Protein AF-K1S7Y1-F1 (afdb_monomer_lite)

Sequence (106 aa):
MCKTHKQNEIEFLIFGDGSDKKRLEEYCFKNDISNVKFKGKVDKKFVPYILSKGDLSLLNYKQCKIDRFGTSQNKLFEYLASGRPVIANVHMGYDIIEKYQCGIAQ

Organism: NCBI:txid408170

Structure (mmCIF, N/CA/C/O backbone):
data_AF-K1S7Y1-F1
#
_entry.id   AF-K1S7Y1-F1
#
loop_
_atom_site.group_PDB
_atom_site.id
_atom_site.type_symbol
_atom_site.label_atom_id
_atom_site.label_alt_id
_atom_site.label_comp_id
_atom_site.label_asym_id
_atom_site.label_entity_id
_atom_site.label_seq_id
_atom_site.pdbx_PDB_ins_code
_atom_site.Cartn_x
_atom_site.Cartn_y
_atom_site.Cartn_z
_atom_site.occupancy
_atom_site.B_iso_or_equiv
_atom_site.auth_seq_id
_atom_site.auth_comp_id
_atom_site.auth_asym_id
_atom_site.auth_atom_id
_atom_site.pdbx_PDB_model_num
ATOM 1 N N . MET A 1 1 ? -19.868 -0.497 -17.846 1.00 34.06 1 MET A N 1
ATOM 2 C CA . MET A 1 1 ? -20.670 0.280 -16.873 1.00 34.06 1 MET A CA 1
ATOM 3 C C . MET A 1 1 ? -20.101 0.029 -15.484 1.00 34.06 1 MET A C 1
ATOM 5 O O . MET A 1 1 ? -20.312 -1.057 -14.958 1.00 34.06 1 MET A O 1
ATOM 9 N N . CYS A 1 2 ? -19.339 0.970 -14.917 1.00 38.28 2 CYS A N 1
ATOM 10 C CA . CYS A 1 2 ? -18.914 0.874 -13.517 1.00 38.28 2 CYS A CA 1
ATOM 11 C C . CYS A 1 2 ? -20.132 1.117 -12.628 1.00 38.28 2 CYS A C 1
ATOM 13 O O . CYS A 1 2 ? -20.711 2.200 -12.653 1.00 38.28 2 CYS A O 1
ATOM 15 N N . LYS A 1 3 ? -20.547 0.088 -11.890 1.00 44.19 3 LYS A N 1
ATOM 16 C CA . LYS A 1 3 ? -21.557 0.229 -10.844 1.00 44.19 3 LYS A CA 1
ATOM 17 C C . LYS A 1 3 ? -20.926 1.024 -9.702 1.00 44.19 3 LYS A C 1
ATOM 19 O O . LYS A 1 3 ? -19.812 0.724 -9.283 1.00 44.19 3 LYS A O 1
ATOM 24 N N . THR A 1 4 ? -21.617 2.048 -9.221 1.00 47.28 4 THR A N 1
ATOM 25 C CA . THR A 1 4 ? -21.198 2.814 -8.047 1.00 47.28 4 THR A CA 1
ATOM 26 C C . THR A 1 4 ? -21.378 1.918 -6.822 1.00 47.28 4 THR A C 1
ATOM 28 O O . THR A 1 4 ? -22.493 1.738 -6.336 1.00 47.28 4 THR A O 1
ATOM 31 N N . HIS A 1 5 ? -20.294 1.277 -6.389 1.00 55.62 5 HIS A N 1
ATOM 32 C CA . HIS A 1 5 ? -20.270 0.450 -5.186 1.00 55.62 5 HIS A CA 1
ATOM 33 C C . HIS A 1 5 ? -20.564 1.313 -3.950 1.00 55.62 5 HIS A C 1
ATOM 35 O O . HIS A 1 5 ? -20.145 2.473 -3.879 1.00 55.62 5 HIS A O 1
ATOM 41 N N . LYS A 1 6 ? -21.322 0.776 -2.985 1.00 57.00 6 LYS A N 1
ATOM 42 C CA . LYS A 1 6 ? -21.584 1.490 -1.723 1.00 57.00 6 LYS A CA 1
ATOM 43 C C . LYS A 1 6 ? -20.252 1.672 -0.984 1.00 57.00 6 LYS A C 1
ATOM 45 O O . LYS A 1 6 ? -19.416 0.775 -1.006 1.00 57.00 6 LYS A O 1
ATOM 50 N N . GLN A 1 7 ? -20.082 2.785 -0.261 1.00 56.00 7 GLN A N 1
ATOM 51 C CA . GLN A 1 7 ? -18.879 3.087 0.546 1.00 56.00 7 GLN A CA 1
ATOM 52 C C . GLN A 1 7 ? -18.463 1.963 1.522 1.00 56.00 7 GLN A C 1
ATOM 54 O O . GLN A 1 7 ? -17.319 1.934 1.960 1.00 56.00 7 GLN A O 1
ATOM 59 N N . ASN A 1 8 ? -19.361 1.018 1.820 1.00 59.88 8 ASN A N 1
ATOM 60 C CA . ASN A 1 8 ? -19.127 -0.105 2.728 1.00 59.88 8 ASN A CA 1
ATOM 61 C C . ASN A 1 8 ? -18.531 -1.362 2.062 1.00 59.88 8 ASN A C 1
ATOM 63 O O . ASN A 1 8 ? -18.341 -2.355 2.755 1.00 59.88 8 ASN A O 1
ATOM 67 N N . GLU A 1 9 ? -18.267 -1.3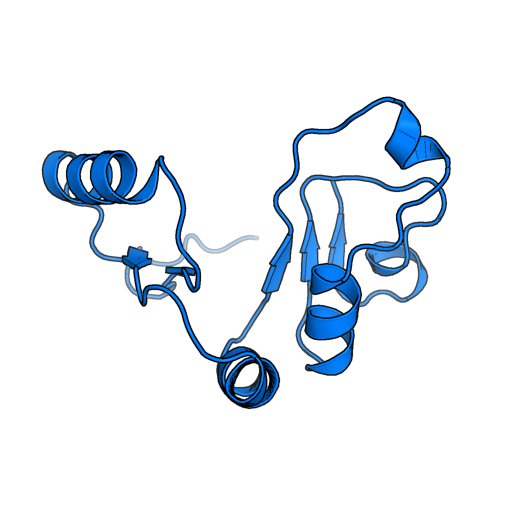65 0.752 1.00 83.81 9 GLU A N 1
ATOM 68 C CA . GLU A 1 9 ? -17.701 -2.539 0.057 1.00 83.81 9 GLU A CA 1
ATOM 69 C C . GLU A 1 9 ? -16.172 -2.487 -0.086 1.00 83.81 9 GLU A C 1
ATOM 71 O O . GLU A 1 9 ? -15.564 -3.476 -0.485 1.00 83.81 9 GLU A O 1
ATOM 76 N N . ILE A 1 10 ? -15.539 -1.350 0.232 1.00 90.25 10 ILE A N 1
ATOM 77 C CA . ILE A 1 10 ? -14.094 -1.147 0.063 1.00 90.25 10 ILE A CA 1
ATOM 78 C C . ILE A 1 10 ? -13.493 -0.628 1.365 1.00 90.25 10 ILE A C 1
ATOM 80 O O . ILE A 1 10 ? -13.818 0.479 1.799 1.00 90.25 10 ILE A O 1
ATOM 84 N N . GLU A 1 11 ? -12.561 -1.391 1.934 1.00 93.69 11 GLU A N 1
ATOM 85 C CA . GLU A 1 11 ? -11.742 -0.978 3.073 1.00 93.69 11 GLU A CA 1
ATOM 86 C C . GLU A 1 11 ? -10.279 -0.773 2.663 1.00 93.69 11 GLU A C 1
ATOM 88 O O . GLU A 1 11 ? -9.670 -1.609 1.997 1.00 93.69 11 GLU A O 1
ATOM 93 N N . PHE A 1 12 ? -9.679 0.326 3.119 1.00 95.25 12 PHE A N 1
ATOM 94 C CA . PHE A 1 12 ? -8.260 0.615 2.942 1.00 95.25 12 PHE A CA 1
ATOM 95 C C . PHE A 1 12 ? -7.496 0.268 4.214 1.00 95.25 12 PHE A C 1
ATOM 97 O O . PHE A 1 12 ? -7.699 0.880 5.264 1.00 95.25 12 PHE A O 1
ATOM 104 N N . LEU A 1 13 ? -6.570 -0.683 4.119 1.00 96.06 13 LEU A N 1
ATOM 105 C CA . LEU A 1 13 ? -5.690 -1.058 5.223 1.00 96.06 13 LEU A CA 1
ATOM 106 C C . LEU A 1 13 ? -4.297 -0.469 4.998 1.00 96.06 13 LEU A C 1
ATOM 108 O O . LEU A 1 13 ? -3.573 -0.880 4.094 1.00 96.06 13 LEU A O 1
ATOM 112 N N . ILE A 1 14 ? -3.908 0.488 5.839 1.00 95.88 14 ILE A N 1
ATOM 113 C CA . ILE A 1 14 ? -2.617 1.173 5.736 1.00 95.88 14 ILE A CA 1
ATOM 114 C C . ILE A 1 14 ? -1.669 0.607 6.789 1.00 95.88 14 ILE A C 1
ATOM 116 O O . ILE A 1 14 ? -1.829 0.839 7.989 1.00 95.88 14 ILE A O 1
ATOM 120 N N . PHE A 1 15 ? -0.660 -0.125 6.322 1.00 95.31 15 PHE A N 1
ATOM 121 C CA . PHE A 1 15 ? 0.432 -0.644 7.140 1.00 95.31 15 PHE A CA 1
ATOM 122 C C . PHE A 1 15 ? 1.683 0.205 6.942 1.00 95.31 15 PHE A C 1
ATOM 124 O O . PHE A 1 15 ? 2.067 0.531 5.819 1.00 95.31 15 PHE A O 1
ATOM 131 N N . GLY A 1 16 ? 2.337 0.536 8.046 1.00 92.50 16 GLY A N 1
ATOM 132 C CA . GLY A 1 16 ? 3.483 1.427 8.073 1.00 92.50 16 GLY A CA 1
ATOM 133 C C . GLY A 1 16 ? 3.314 2.554 9.078 1.00 92.50 16 GLY A C 1
ATOM 134 O O . GLY A 1 16 ? 2.339 2.633 9.827 1.00 92.50 16 GLY A O 1
ATOM 135 N N . ASP A 1 17 ? 4.320 3.410 9.096 1.00 91.12 17 ASP A N 1
ATOM 136 C CA . ASP A 1 17 ? 4.385 4.580 9.953 1.00 91.12 17 ASP A CA 1
ATOM 137 C C . ASP A 1 17 ? 4.931 5.759 9.146 1.00 91.12 17 ASP A C 1
ATOM 139 O O . ASP A 1 17 ? 5.431 5.581 8.031 1.00 91.12 17 ASP A O 1
ATOM 143 N N . GLY A 1 18 ? 4.831 6.958 9.697 1.00 91.88 18 GLY A N 1
ATOM 144 C CA . GLY A 1 18 ? 5.328 8.164 9.059 1.00 91.88 18 GLY A CA 1
ATOM 145 C C . GLY A 1 18 ? 4.906 9.414 9.810 1.00 91.88 18 GLY A C 1
ATOM 146 O O . GLY A 1 18 ? 3.931 9.409 10.561 1.00 91.88 18 GLY A O 1
ATOM 147 N N . SER A 1 19 ? 5.619 10.509 9.560 1.00 95.75 19 SER A N 1
ATOM 148 C CA . SER A 1 19 ? 5.349 11.814 10.174 1.00 95.75 19 SER A CA 1
ATOM 149 C C . SER A 1 19 ? 3.911 12.296 9.958 1.00 95.75 19 SER A C 1
ATOM 151 O O . SER A 1 19 ? 3.360 12.993 10.804 1.00 95.75 19 SER A O 1
ATOM 153 N N . ASP A 1 20 ? 3.284 11.891 8.852 1.00 95.38 20 ASP A N 1
ATOM 154 C CA . ASP A 1 20 ? 1.919 12.279 8.497 1.00 95.38 20 ASP A CA 1
ATOM 155 C C . ASP A 1 20 ? 0.817 11.432 9.143 1.00 95.38 20 ASP A C 1
ATOM 157 O O . ASP A 1 20 ? -0.351 11.809 9.054 1.00 95.38 20 ASP A O 1
ATOM 161 N N . LYS A 1 21 ? 1.142 10.310 9.801 1.00 95.75 21 LYS A N 1
ATOM 162 C CA . LYS A 1 21 ? 0.137 9.354 10.292 1.00 95.75 21 LYS A CA 1
ATOM 163 C C . LYS A 1 21 ? -0.927 10.030 11.160 1.00 95.75 21 LYS A C 1
ATOM 165 O O . LYS A 1 21 ? -2.110 9.941 10.848 1.00 95.75 21 LYS A O 1
ATOM 170 N N . LYS A 1 22 ? -0.502 10.765 12.193 1.00 96.81 22 LYS A N 1
ATOM 171 C CA . LYS A 1 22 ? -1.414 11.441 13.128 1.00 96.81 22 LYS A CA 1
ATOM 172 C C . LYS A 1 22 ? -2.323 12.449 12.415 1.00 96.81 22 LYS A C 1
ATOM 174 O O . LYS A 1 22 ? -3.526 12.473 12.643 1.00 96.81 22 LYS A O 1
ATOM 179 N N . ARG A 1 23 ? -1.755 13.241 11.499 1.00 97.94 23 ARG A N 1
ATOM 180 C CA . ARG A 1 23 ? -2.502 14.217 10.690 1.00 97.94 23 ARG A CA 1
ATOM 181 C C . ARG A 1 23 ? -3.569 13.537 9.826 1.00 97.94 23 ARG A C 1
ATOM 183 O O . ARG A 1 23 ? -4.666 14.069 9.689 1.00 97.94 23 ARG A O 1
ATOM 190 N N . LEU A 1 24 ? -3.252 12.386 9.235 1.00 97.44 24 LEU A N 1
ATOM 191 C CA . LEU A 1 24 ? -4.177 11.630 8.387 1.00 97.44 24 LEU A CA 1
ATOM 192 C C . LEU A 1 24 ? -5.270 10.923 9.199 1.00 97.44 24 LEU A C 1
ATOM 194 O O . LEU A 1 24 ? -6.422 10.913 8.772 1.00 97.44 24 LEU A O 1
ATOM 198 N N . GLU A 1 25 ? -4.939 10.386 10.375 1.00 97.06 25 GLU A N 1
ATOM 199 C CA . GLU A 1 25 ? -5.919 9.828 11.317 1.00 97.06 25 GLU A CA 1
ATOM 200 C C . GLU A 1 25 ? -6.919 10.904 11.769 1.00 97.06 25 GLU A C 1
ATOM 202 O O . GLU A 1 25 ? -8.130 10.698 11.690 1.00 97.06 25 GLU A O 1
ATOM 207 N N . GLU A 1 26 ? -6.429 12.090 12.148 1.00 98.19 26 GLU A N 1
ATOM 208 C CA . GLU A 1 26 ? -7.274 13.239 12.497 1.00 98.19 26 GLU A CA 1
ATOM 209 C C . GLU A 1 26 ? -8.132 13.716 11.319 1.00 98.19 26 GLU A C 1
ATOM 211 O O . GLU A 1 26 ? -9.289 14.089 11.510 1.00 98.19 26 GLU A O 1
ATOM 216 N N . TYR A 1 27 ? -7.586 13.708 10.100 1.00 98.12 27 TYR A N 1
ATOM 217 C CA . TYR A 1 27 ? -8.340 14.042 8.893 1.00 98.12 27 TYR A CA 1
ATOM 218 C C . TYR A 1 27 ? -9.485 13.051 8.660 1.00 98.12 27 TYR A C 1
ATOM 220 O O . TYR A 1 27 ? -10.607 13.484 8.404 1.00 98.12 27 TYR A O 1
ATOM 228 N N . CYS A 1 28 ? -9.235 11.745 8.793 1.00 97.56 28 CYS A N 1
ATOM 229 C CA . CYS A 1 28 ? -10.281 10.733 8.641 1.00 97.56 28 CYS A CA 1
ATOM 230 C C . CYS A 1 28 ? -11.381 10.905 9.694 1.00 97.56 28 CYS A C 1
ATOM 232 O O . CYS A 1 28 ? -12.556 10.863 9.348 1.00 97.56 28 CYS A O 1
ATOM 234 N N . PHE A 1 29 ? -11.005 11.178 10.949 1.00 96.94 29 PHE A N 1
ATOM 235 C CA . PHE A 1 29 ? -11.955 11.443 12.031 1.00 96.94 29 PHE A CA 1
ATOM 236 C C . PHE A 1 29 ? -12.817 12.685 11.765 1.00 96.94 29 PHE A C 1
ATOM 238 O O . PHE A 1 29 ? -14.032 12.625 11.887 1.00 96.94 29 PHE A O 1
ATOM 245 N N . LYS A 1 30 ? -12.206 13.807 11.361 1.00 98.38 30 LYS A N 1
ATOM 246 C CA . LYS A 1 30 ? -12.920 15.075 11.116 1.00 98.38 30 LYS A CA 1
ATOM 247 C C . LYS A 1 30 ? -13.855 15.045 9.903 1.00 98.38 30 LYS A C 1
ATOM 249 O O . LYS A 1 30 ? -14.718 15.907 9.809 1.00 98.38 30 LYS 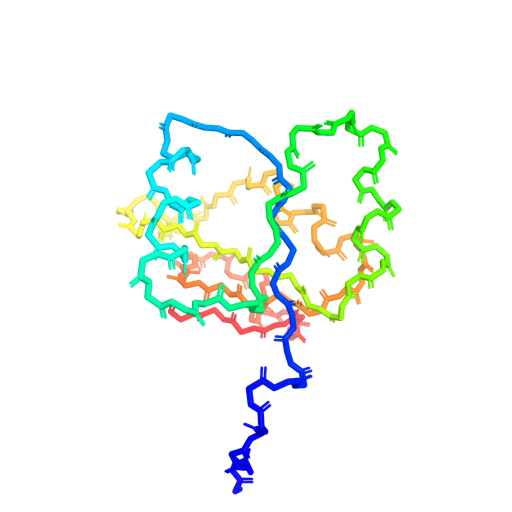A O 1
ATOM 254 N N . ASN A 1 31 ? -13.642 14.120 8.968 1.00 97.50 31 ASN A N 1
ATOM 255 C CA . ASN A 1 31 ? -14.410 14.012 7.723 1.00 97.50 31 ASN A CA 1
ATOM 256 C C . ASN A 1 31 ? -15.275 12.738 7.672 1.00 97.50 31 ASN A C 1
ATOM 258 O O . ASN A 1 31 ? -15.696 12.346 6.587 1.00 97.50 31 ASN A O 1
ATOM 262 N N . ASP A 1 32 ? -15.486 12.064 8.809 1.00 95.44 32 ASP A N 1
ATOM 263 C CA . ASP A 1 32 ? -16.287 10.834 8.911 1.00 95.44 32 ASP A CA 1
ATOM 264 C C . ASP A 1 32 ? -15.865 9.716 7.928 1.00 95.44 32 ASP A C 1
ATOM 266 O O . ASP A 1 32 ? -16.673 8.912 7.455 1.00 95.44 32 ASP A O 1
ATOM 270 N N . ILE A 1 33 ? -14.563 9.624 7.628 1.00 95.19 33 ILE A N 1
ATOM 271 C CA . ILE A 1 33 ? -13.999 8.600 6.738 1.00 95.19 33 ILE A CA 1
ATOM 272 C C . ILE A 1 33 ? -13.759 7.325 7.548 1.00 95.19 33 ILE A C 1
ATOM 274 O O . ILE A 1 33 ? -12.731 7.152 8.204 1.00 95.19 33 ILE A O 1
ATOM 278 N N . SER A 1 34 ? -14.726 6.411 7.505 1.00 93.44 34 SER A N 1
ATOM 279 C CA . SER A 1 34 ? -14.739 5.204 8.341 1.00 93.44 34 SER A CA 1
ATOM 280 C C . SER A 1 34 ? -14.071 3.977 7.706 1.00 93.44 34 SER A C 1
ATOM 282 O O . SER A 1 34 ? -13.695 3.045 8.428 1.00 93.44 34 SER A O 1
ATOM 284 N N . ASN A 1 35 ? -13.872 3.977 6.386 1.00 94.75 35 ASN A N 1
ATOM 285 C CA . ASN A 1 35 ? -13.364 2.841 5.615 1.00 94.75 35 ASN A CA 1
ATOM 286 C C . ASN A 1 35 ? -11.832 2.823 5.437 1.00 94.75 35 ASN A C 1
ATOM 288 O O . ASN A 1 35 ? -11.309 2.025 4.663 1.00 94.75 35 ASN A O 1
ATOM 292 N N . VAL A 1 36 ? -11.094 3.673 6.158 1.00 95.56 36 VAL A N 1
ATOM 293 C CA . VAL A 1 36 ? -9.622 3.681 6.185 1.00 95.56 36 VAL A CA 1
ATOM 294 C C . VAL A 1 36 ? -9.142 3.255 7.571 1.00 95.56 36 VAL A C 1
ATOM 296 O O . VAL A 1 36 ? -9.504 3.862 8.577 1.00 95.56 36 VAL A O 1
ATOM 299 N N . LYS A 1 37 ? -8.316 2.206 7.647 1.00 95.38 37 LYS A N 1
ATOM 300 C CA . LYS A 1 37 ? -7.753 1.681 8.899 1.00 95.38 37 LYS A CA 1
ATOM 301 C C . LYS A 1 37 ? -6.230 1.777 8.889 1.00 95.38 37 LYS A C 1
ATOM 303 O O . LYS A 1 37 ? -5.555 1.085 8.126 1.00 95.38 37 LYS A O 1
ATOM 308 N N . PHE A 1 38 ? -5.681 2.566 9.806 1.00 96.94 38 PHE A N 1
ATOM 309 C CA . PHE A 1 38 ? -4.243 2.636 10.057 1.00 96.94 38 PHE A CA 1
ATOM 310 C C . PHE A 1 38 ? -3.833 1.501 11.003 1.00 96.94 38 PHE A C 1
ATOM 312 O O . PHE A 1 38 ? -4.209 1.477 12.172 1.00 96.94 38 PHE A O 1
ATOM 319 N N . LYS A 1 39 ? -3.075 0.527 10.495 1.00 96.00 39 LYS A N 1
ATOM 320 C CA . LYS A 1 39 ? -2.628 -0.664 11.242 1.00 96.00 39 LYS A CA 1
ATOM 321 C C . LYS A 1 39 ? -1.250 -0.494 11.885 1.00 96.00 39 LYS A C 1
ATOM 323 O O . LYS A 1 39 ? -0.839 -1.330 12.682 1.00 96.00 39 LYS A O 1
ATOM 328 N N . GLY A 1 40 ? -0.562 0.607 11.577 1.00 94.94 40 GLY A N 1
ATOM 329 C CA . GLY A 1 40 ? 0.748 0.933 12.131 1.00 94.94 40 GLY A CA 1
ATOM 330 C C . GLY A 1 40 ? 1.888 0.103 11.541 1.00 94.94 40 GLY A C 1
ATOM 331 O O . GLY A 1 40 ? 1.720 -0.633 10.564 1.00 94.94 40 GLY A O 1
ATOM 332 N N . LYS A 1 41 ? 3.079 0.263 12.126 1.00 95.06 41 LYS A N 1
ATOM 333 C CA . LYS A 1 41 ? 4.289 -0.451 11.712 1.00 95.06 41 LYS A CA 1
ATOM 334 C C . LYS A 1 41 ? 4.168 -1.941 12.028 1.00 95.06 41 LYS A C 1
ATOM 336 O O . LYS A 1 41 ? 3.754 -2.319 13.118 1.00 95.06 41 LYS A O 1
ATOM 341 N N . VAL A 1 42 ? 4.609 -2.771 11.090 1.00 94.88 42 VAL A N 1
ATOM 342 C CA . VAL A 1 42 ? 4.669 -4.229 11.228 1.00 94.88 42 VAL A CA 1
ATOM 343 C C . VAL A 1 42 ? 6.082 -4.726 10.952 1.00 94.88 42 VAL A C 1
ATOM 345 O O . VAL A 1 42 ? 6.844 -4.091 10.221 1.00 94.88 42 VAL A O 1
ATOM 348 N N . ASP A 1 43 ? 6.438 -5.861 11.547 1.00 96.38 43 ASP A N 1
ATOM 349 C CA . ASP A 1 43 ? 7.671 -6.575 11.212 1.00 96.38 43 ASP A CA 1
ATOM 350 C C . ASP A 1 43 ? 7.579 -7.107 9.769 1.00 96.38 43 ASP A C 1
ATOM 352 O O . ASP A 1 43 ? 6.533 -7.609 9.342 1.00 96.38 43 ASP A O 1
ATOM 356 N N . LYS A 1 44 ? 8.682 -7.004 9.018 1.00 93.38 44 LYS A N 1
ATOM 357 C CA . LYS A 1 44 ? 8.766 -7.387 7.605 1.00 93.38 44 LYS A CA 1
ATOM 358 C C . LYS A 1 44 ? 8.357 -8.843 7.372 1.00 93.38 44 LYS A C 1
ATOM 360 O O . LYS A 1 44 ? 7.758 -9.140 6.342 1.00 93.38 44 LYS A O 1
ATOM 365 N N . LYS A 1 45 ? 8.591 -9.738 8.340 1.00 96.56 45 LYS A N 1
ATOM 366 C CA . LYS A 1 45 ? 8.175 -11.150 8.240 1.00 96.56 45 LYS A CA 1
ATOM 367 C C . LYS A 1 45 ? 6.662 -11.342 8.070 1.00 96.56 45 LYS A C 1
ATOM 369 O O . LYS A 1 45 ? 6.238 -12.371 7.559 1.00 96.56 45 LYS A O 1
ATOM 374 N N . PHE A 1 46 ? 5.847 -10.364 8.476 1.00 96.81 46 PHE A N 1
ATOM 375 C CA . PHE A 1 46 ? 4.389 -10.422 8.341 1.00 96.81 46 PHE A CA 1
ATOM 376 C C . PHE A 1 46 ? 3.868 -9.840 7.024 1.00 96.81 46 PHE A C 1
ATOM 378 O O . PHE A 1 46 ? 2.697 -10.042 6.710 1.00 96.81 46 PHE A O 1
ATOM 385 N N . VAL A 1 47 ? 4.700 -9.152 6.236 1.00 95.94 47 VAL A N 1
ATOM 386 C CA . VAL A 1 47 ? 4.278 -8.523 4.971 1.00 95.94 47 VAL A CA 1
ATOM 387 C C . VAL A 1 47 ? 3.656 -9.535 3.997 1.00 95.94 47 VAL A C 1
ATOM 389 O O . VAL A 1 47 ? 2.557 -9.254 3.520 1.00 95.94 47 VAL A O 1
ATOM 392 N N . PRO A 1 48 ? 4.237 -10.732 3.756 1.00 95.75 48 PRO A N 1
ATOM 393 C CA . PRO A 1 48 ? 3.612 -11.721 2.874 1.00 95.75 48 PRO A CA 1
ATOM 394 C C . PRO A 1 48 ? 2.222 -12.152 3.356 1.00 95.75 48 PRO A C 1
ATOM 396 O O . PRO A 1 48 ? 1.285 -12.225 2.564 1.00 95.75 48 PRO A O 1
ATOM 399 N N . TYR A 1 49 ? 2.063 -12.378 4.666 1.00 96.19 49 TYR A N 1
ATOM 400 C CA . TYR A 1 49 ? 0.767 -12.719 5.252 1.00 96.19 49 TYR A CA 1
ATOM 401 C C . TYR A 1 49 ? -0.248 -11.589 5.054 1.00 96.19 49 TYR A C 1
ATOM 403 O O . TYR A 1 49 ? -1.358 -11.844 4.597 1.00 96.19 49 TYR A O 1
ATOM 411 N N . ILE A 1 50 ? 0.136 -10.345 5.340 1.00 96.19 50 ILE A N 1
ATOM 412 C CA . ILE A 1 50 ? -0.729 -9.170 5.191 1.00 96.19 50 ILE A CA 1
ATOM 413 C C . ILE A 1 50 ? -1.203 -9.020 3.744 1.00 96.19 50 ILE A C 1
ATOM 415 O O . ILE A 1 50 ? -2.405 -8.916 3.504 1.00 96.19 50 ILE A O 1
ATOM 419 N N . LEU A 1 51 ? -0.280 -9.071 2.781 1.00 96.19 51 LEU A N 1
ATOM 420 C CA . LEU A 1 51 ? -0.612 -8.940 1.362 1.00 96.19 51 LEU A CA 1
ATOM 421 C C . LEU A 1 51 ? -1.475 -10.107 0.866 1.00 96.19 51 LEU A C 1
ATOM 423 O O . LEU A 1 51 ? -2.391 -9.894 0.078 1.00 96.19 51 LEU A O 1
ATOM 427 N N . SER A 1 52 ? -1.270 -11.324 1.388 1.00 94.44 52 SER A N 1
ATOM 428 C CA . SER A 1 52 ? -2.114 -12.479 1.048 1.00 94.44 52 SER A CA 1
ATOM 429 C C . SER A 1 52 ? -3.588 -12.303 1.430 1.00 94.44 52 SER A C 1
ATOM 431 O O . SER A 1 52 ? -4.438 -13.009 0.887 1.00 94.44 52 SER A O 1
ATOM 433 N N . LYS A 1 53 ? -3.904 -11.390 2.360 1.00 94.25 53 LYS A N 1
ATOM 434 C CA . LYS A 1 53 ? -5.271 -11.116 2.829 1.00 94.25 53 LYS A CA 1
ATOM 435 C C . LYS A 1 53 ? -5.949 -9.948 2.114 1.00 94.25 53 LYS A C 1
ATOM 437 O O . LYS A 1 53 ? -7.150 -9.797 2.286 1.00 94.25 53 LYS A O 1
ATOM 442 N N . GLY A 1 54 ? -5.210 -9.140 1.355 1.00 93.50 54 GLY A N 1
ATOM 443 C CA . GLY A 1 54 ? -5.779 -8.047 0.567 1.00 93.50 54 GLY A CA 1
ATOM 444 C C . GLY A 1 54 ? -6.259 -8.513 -0.805 1.00 93.50 54 GLY A C 1
ATOM 445 O O . GLY A 1 54 ? -5.709 -9.455 -1.373 1.00 93.50 54 GLY A O 1
ATOM 446 N N . ASP A 1 55 ? -7.257 -7.828 -1.357 1.00 95.50 55 ASP A N 1
ATOM 447 C CA . ASP A 1 55 ? -7.749 -8.092 -2.714 1.00 95.50 55 ASP A CA 1
ATOM 448 C C . ASP A 1 55 ? -6.886 -7.418 -3.787 1.00 95.50 55 ASP A C 1
ATOM 450 O O . ASP A 1 55 ? -6.694 -7.969 -4.870 1.00 95.50 55 ASP A O 1
ATOM 454 N N . LEU A 1 56 ? -6.330 -6.246 -3.467 1.00 94.94 56 LEU A N 1
ATOM 455 C CA . LEU A 1 56 ? -5.505 -5.425 -4.351 1.00 94.94 56 LEU A CA 1
ATOM 456 C C . LEU A 1 56 ? -4.421 -4.679 -3.566 1.00 94.94 56 LEU A C 1
ATOM 458 O O . LEU A 1 56 ? -4.585 -4.390 -2.379 1.00 94.94 56 LEU A O 1
ATOM 462 N N . SER A 1 57 ? -3.326 -4.339 -4.244 1.00 95.88 57 SER A N 1
ATOM 463 C CA . SER A 1 57 ? -2.248 -3.513 -3.689 1.00 95.88 57 SER A CA 1
ATOM 464 C C . SER A 1 57 ? -2.210 -2.144 -4.361 1.00 95.88 57 SER A C 1
ATOM 466 O O . SER A 1 57 ? -2.326 -2.049 -5.580 1.00 95.88 57 SER A O 1
ATOM 468 N N . LEU A 1 58 ? -2.014 -1.083 -3.575 1.00 95.19 58 LEU A N 1
ATOM 469 C CA . LEU A 1 58 ? -1.927 0.290 -4.074 1.00 95.19 58 LEU A CA 1
ATOM 470 C C . LEU A 1 58 ? -0.486 0.806 -3.988 1.00 95.19 58 LEU A C 1
ATOM 472 O O . LEU A 1 58 ? 0.111 0.855 -2.912 1.00 95.19 58 LEU A O 1
ATOM 476 N N . LEU A 1 59 ? 0.050 1.236 -5.122 1.00 93.56 59 LEU A N 1
ATOM 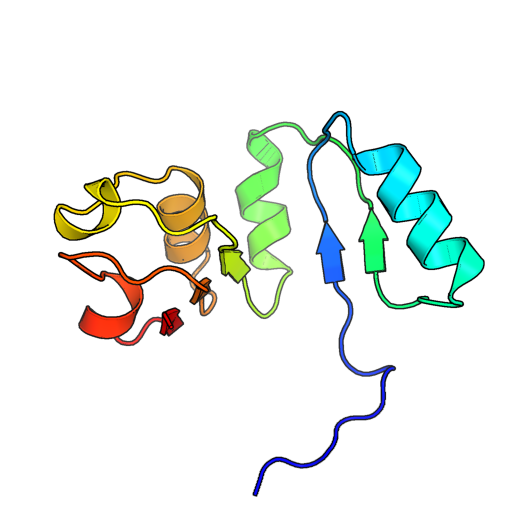477 C CA . LEU A 1 59 ? 1.380 1.804 -5.268 1.00 93.56 59 LEU A CA 1
ATOM 478 C C . LEU A 1 59 ? 1.254 3.302 -5.561 1.00 93.56 59 LEU A C 1
ATOM 480 O O . LEU A 1 59 ? 1.054 3.715 -6.700 1.00 93.56 59 LEU A O 1
ATOM 484 N N . ASN A 1 60 ? 1.341 4.121 -4.512 1.00 91.06 60 ASN A N 1
ATOM 485 C CA . ASN A 1 60 ? 1.209 5.569 -4.637 1.00 91.06 60 ASN A CA 1
ATOM 486 C C . ASN A 1 60 ? 2.561 6.281 -4.480 1.00 91.06 60 ASN A C 1
ATOM 488 O O . ASN A 1 60 ? 3.177 6.218 -3.415 1.00 91.06 60 ASN A O 1
ATOM 492 N N . TYR A 1 61 ? 3.007 6.965 -5.532 1.00 87.88 61 TYR A N 1
ATOM 493 C CA . TYR A 1 61 ? 4.227 7.764 -5.567 1.00 87.88 61 TYR A CA 1
ATOM 494 C C . TYR A 1 61 ? 3.986 9.126 -6.212 1.00 87.88 61 TYR A C 1
ATOM 496 O O . TYR A 1 61 ? 3.073 9.332 -7.008 1.00 87.88 61 TYR A O 1
ATOM 504 N N . LYS A 1 62 ? 4.855 10.080 -5.883 1.00 87.81 62 LYS A N 1
ATOM 505 C CA . LYS A 1 62 ? 4.952 11.328 -6.632 1.00 87.81 62 LYS A CA 1
ATOM 506 C C . LYS A 1 62 ? 5.785 11.071 -7.886 1.00 87.81 62 LYS A C 1
ATOM 508 O O . LYS A 1 62 ? 6.973 10.785 -7.754 1.00 87.81 62 LYS A O 1
ATOM 513 N N . GLN A 1 63 ? 5.182 11.216 -9.067 1.00 83.94 63 GLN A N 1
ATOM 514 C CA . GLN A 1 63 ? 5.887 11.058 -10.340 1.00 83.94 63 GLN A CA 1
ATOM 515 C C . GLN A 1 63 ? 7.105 11.988 -10.405 1.00 83.94 63 GLN A C 1
ATOM 517 O O . GLN A 1 63 ? 7.015 13.194 -10.153 1.00 83.94 63 GLN A O 1
ATOM 522 N N . CYS A 1 64 ? 8.248 11.422 -10.768 1.00 86.81 64 CYS A N 1
ATOM 523 C CA . CYS A 1 64 ? 9.516 12.114 -10.902 1.00 86.81 64 CYS A CA 1
ATOM 524 C C . CYS A 1 64 ? 10.151 11.819 -12.264 1.00 86.81 64 CYS A C 1
ATOM 526 O O . CYS A 1 64 ? 9.901 10.800 -12.903 1.00 86.81 64 CYS A O 1
ATOM 528 N N . LYS A 1 65 ? 11.054 12.703 -12.710 1.00 86.75 65 LYS A N 1
ATOM 529 C CA . LYS A 1 65 ? 11.735 12.550 -14.009 1.00 86.75 65 LYS A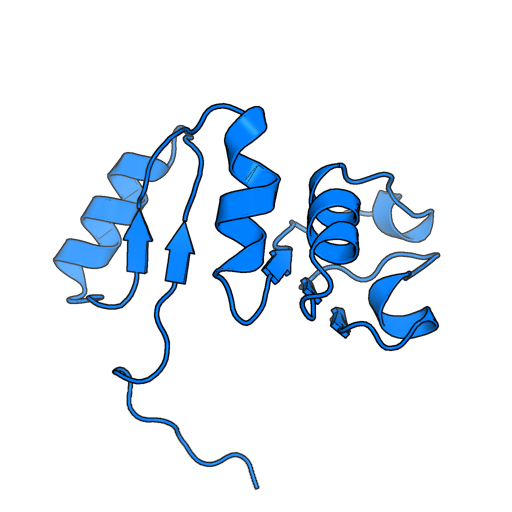 CA 1
ATOM 530 C C . LYS A 1 65 ? 12.507 11.234 -14.135 1.00 86.75 65 LYS A C 1
ATOM 532 O O . LYS A 1 65 ? 12.793 10.831 -15.258 1.00 86.75 65 LYS A O 1
ATOM 537 N N . ILE A 1 66 ? 12.900 10.613 -13.024 1.00 85.75 66 ILE A N 1
ATOM 538 C CA . ILE A 1 66 ? 13.704 9.388 -13.024 1.00 85.75 66 ILE A CA 1
ATOM 539 C C . ILE A 1 66 ? 12.880 8.134 -13.338 1.00 85.75 66 ILE A C 1
ATOM 541 O O . ILE A 1 66 ? 13.432 7.179 -13.873 1.00 85.75 66 ILE A O 1
ATOM 545 N N . ASP A 1 67 ? 11.562 8.169 -13.120 1.00 83.81 67 ASP A N 1
ATOM 546 C CA . ASP A 1 67 ? 10.677 7.013 -13.319 1.00 83.81 67 ASP A CA 1
ATOM 547 C C . ASP A 1 67 ? 10.656 6.542 -14.783 1.00 83.81 67 ASP A C 1
ATOM 549 O O . ASP A 1 67 ? 10.466 5.358 -15.062 1.00 83.81 67 ASP A O 1
ATOM 553 N N . ARG A 1 68 ? 10.990 7.435 -15.728 1.00 82.50 68 ARG A N 1
ATOM 554 C CA . ARG A 1 68 ? 11.165 7.127 -17.159 1.00 82.50 68 ARG A CA 1
ATOM 555 C C . ARG A 1 68 ? 12.254 6.091 -17.456 1.00 82.50 68 ARG A C 1
ATOM 557 O O . ARG A 1 68 ? 12.291 5.558 -18.555 1.00 82.50 68 ARG A O 1
ATOM 564 N N . PHE A 1 69 ? 13.160 5.842 -16.514 1.00 84.06 69 PHE A N 1
ATOM 565 C CA . PHE A 1 69 ? 14.204 4.823 -16.638 1.00 84.06 69 PHE A CA 1
ATOM 566 C C 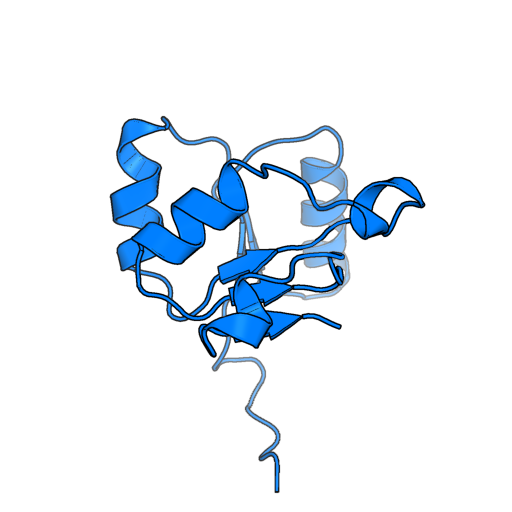. PHE A 1 69 ? 13.833 3.507 -15.941 1.00 84.06 69 PHE A C 1
ATOM 568 O O . PHE A 1 69 ? 14.552 2.522 -16.076 1.00 84.06 69 PHE A O 1
ATOM 575 N N . GLY A 1 70 ? 12.715 3.481 -15.210 1.00 78.56 70 GLY A N 1
ATOM 576 C CA . GLY A 1 70 ? 12.363 2.404 -14.292 1.00 78.56 70 GLY A CA 1
ATOM 577 C C . GLY A 1 70 ? 12.972 2.600 -12.902 1.00 78.56 70 GLY A C 1
ATOM 578 O O . GLY A 1 70 ? 14.005 3.247 -12.729 1.00 78.56 70 GLY A O 1
ATOM 579 N N . THR A 1 71 ? 12.312 2.039 -11.887 1.00 78.94 71 THR A N 1
ATOM 580 C CA . THR A 1 71 ? 12.799 2.051 -10.501 1.00 78.94 71 THR A CA 1
ATOM 581 C C . THR A 1 71 ? 12.626 0.672 -9.862 1.00 78.94 71 THR A C 1
ATOM 583 O O . THR A 1 71 ? 11.636 -0.014 -10.097 1.00 78.94 71 THR A O 1
ATOM 586 N N . SER A 1 72 ? 13.595 0.244 -9.045 1.00 80.56 72 SER A N 1
ATOM 587 C CA . SER A 1 72 ? 13.526 -1.035 -8.322 1.00 80.56 72 SER A CA 1
ATOM 588 C C . SER A 1 72 ? 12.839 -0.846 -6.972 1.00 80.56 72 SER A C 1
ATOM 590 O O . SER A 1 72 ? 13.481 -0.790 -5.921 1.00 80.56 72 SER A O 1
ATOM 592 N N . GLN A 1 73 ? 11.519 -0.687 -6.995 1.00 84.62 73 GLN A N 1
ATOM 593 C CA . GLN A 1 73 ? 10.749 -0.431 -5.782 1.00 84.62 73 GLN A CA 1
ATOM 594 C C . GLN A 1 73 ? 10.516 -1.727 -5.004 1.00 84.62 73 GLN A C 1
ATOM 596 O O . GLN A 1 73 ? 9.797 -2.609 -5.464 1.00 84.62 73 GLN A O 1
ATOM 601 N N . ASN A 1 74 ? 11.058 -1.821 -3.786 1.00 89.25 74 ASN A N 1
ATOM 602 C CA . ASN A 1 74 ? 10.866 -2.994 -2.919 1.00 89.25 74 ASN A CA 1
ATOM 603 C C . ASN A 1 74 ? 9.382 -3.371 -2.763 1.00 89.25 74 ASN A C 1
ATOM 605 O O . ASN A 1 74 ? 9.029 -4.539 -2.890 1.00 89.25 74 ASN A O 1
ATOM 609 N N . LYS A 1 75 ? 8.511 -2.371 -2.562 1.00 90.88 75 LYS A N 1
ATOM 610 C CA . LYS A 1 75 ? 7.066 -2.584 -2.401 1.00 90.88 75 LYS A CA 1
ATOM 611 C C . LYS A 1 75 ? 6.414 -3.178 -3.646 1.00 90.88 75 LYS A C 1
ATOM 613 O O . LYS A 1 75 ? 5.587 -4.067 -3.511 1.00 90.88 75 LYS A O 1
ATOM 618 N N . LEU A 1 76 ? 6.805 -2.730 -4.843 1.00 93.50 76 LEU A N 1
ATOM 619 C CA . LEU A 1 76 ? 6.269 -3.275 -6.092 1.00 93.50 76 LEU A CA 1
ATOM 620 C C . LEU A 1 76 ? 6.532 -4.781 -6.175 1.00 93.50 76 LEU A C 1
ATOM 622 O O . LEU A 1 76 ? 5.608 -5.548 -6.417 1.00 93.50 76 LEU A O 1
ATOM 626 N N . PHE A 1 77 ? 7.763 -5.222 -5.911 1.00 93.75 77 PHE A N 1
ATOM 627 C CA . PHE A 1 77 ? 8.089 -6.648 -5.965 1.00 93.75 77 PHE A CA 1
ATOM 628 C C . PHE A 1 77 ? 7.398 -7.463 -4.867 1.00 93.75 77 PHE A C 1
ATOM 630 O O . PHE A 1 77 ? 6.984 -8.589 -5.125 1.00 93.75 77 PHE A O 1
ATOM 637 N N . GLU A 1 78 ? 7.211 -6.899 -3.671 1.00 95.25 78 GLU A N 1
ATOM 638 C CA . GLU A 1 78 ? 6.410 -7.529 -2.613 1.00 95.25 78 GLU A CA 1
ATOM 639 C C . GLU A 1 78 ? 4.935 -7.678 -3.037 1.00 95.25 78 GLU A C 1
ATOM 641 O O . GLU A 1 78 ? 4.335 -8.731 -2.821 1.00 95.25 78 GLU A O 1
ATOM 646 N N . TYR A 1 79 ? 4.364 -6.667 -3.701 1.00 95.81 79 TYR A N 1
ATOM 647 C CA . TYR A 1 79 ? 2.993 -6.707 -4.219 1.00 95.81 79 TYR A CA 1
ATOM 648 C C . TYR A 1 79 ? 2.842 -7.737 -5.337 1.00 95.81 79 TYR A C 1
ATOM 650 O O . TYR A 1 79 ? 1.935 -8.563 -5.280 1.00 95.81 79 TYR A O 1
ATOM 658 N N . LEU A 1 80 ? 3.771 -7.769 -6.293 1.00 94.62 80 LEU A N 1
ATOM 659 C CA . LEU A 1 80 ? 3.782 -8.773 -7.358 1.00 94.62 80 LEU A CA 1
ATOM 660 C C . LEU A 1 80 ? 3.912 -10.197 -6.794 1.00 94.62 80 LEU A C 1
ATOM 662 O O . LEU A 1 80 ? 3.178 -11.091 -7.207 1.00 94.62 80 LEU A O 1
ATOM 666 N N . ALA A 1 81 ? 4.786 -10.405 -5.803 1.00 95.12 81 ALA A N 1
ATOM 667 C CA . ALA A 1 81 ? 4.971 -11.706 -5.157 1.00 95.12 81 ALA A CA 1
ATOM 668 C C . ALA A 1 81 ? 3.725 -12.190 -4.394 1.00 95.12 81 ALA A C 1
ATOM 670 O O . ALA A 1 81 ? 3.559 -13.391 -4.193 1.00 95.12 81 ALA A O 1
ATOM 671 N N . SER A 1 82 ? 2.836 -11.279 -3.984 1.00 95.50 82 SER A N 1
ATOM 672 C CA . SER A 1 82 ? 1.564 -11.640 -3.348 1.00 95.50 82 SER A CA 1
ATOM 673 C C . SER A 1 82 ? 0.527 -12.214 -4.320 1.00 95.50 82 SER A C 1
ATOM 675 O O . SER A 1 82 ? -0.493 -12.742 -3.876 1.00 95.50 82 SER A O 1
ATOM 677 N N . GLY A 1 83 ? 0.761 -12.100 -5.634 1.00 95.00 83 GLY A N 1
ATOM 678 C CA . GLY A 1 83 ? -0.181 -12.534 -6.666 1.00 95.00 83 GLY A CA 1
ATOM 679 C C . GLY A 1 83 ? -1.454 -11.685 -6.740 1.00 95.00 83 GLY A C 1
ATOM 680 O O . GLY A 1 83 ? -2.430 -12.103 -7.360 1.00 95.00 83 GLY A O 1
ATOM 681 N N . ARG A 1 84 ? -1.472 -10.513 -6.091 1.00 95.38 84 ARG A N 1
ATOM 682 C CA . ARG A 1 84 ? -2.601 -9.575 -6.107 1.00 95.38 84 ARG A CA 1
ATOM 683 C C . ARG A 1 84 ? -2.402 -8.500 -7.180 1.00 95.38 84 ARG A C 1
ATOM 685 O O . ARG A 1 84 ? -1.269 -8.051 -7.360 1.00 95.38 84 ARG A O 1
ATOM 692 N N . PRO A 1 85 ? -3.475 -8.049 -7.857 1.00 96.12 85 PRO A N 1
ATOM 693 C CA . PRO A 1 85 ? -3.389 -6.936 -8.793 1.00 96.12 85 PRO A CA 1
ATOM 694 C C . PRO A 1 85 ? -2.821 -5.672 -8.140 1.00 96.12 85 PRO A C 1
ATOM 696 O O . PRO A 1 85 ? -3.140 -5.358 -6.987 1.00 96.12 85 PRO A O 1
ATOM 699 N N . VAL A 1 86 ? -2.007 -4.932 -8.893 1.00 96.31 86 VAL A N 1
ATOM 700 C CA . VAL A 1 86 ? -1.393 -3.675 -8.446 1.00 96.31 86 VAL A CA 1
ATOM 701 C C . VAL A 1 86 ? -2.051 -2.487 -9.141 1.00 96.31 86 VAL A C 1
ATOM 703 O O . VAL A 1 86 ? -2.113 -2.427 -10.362 1.00 96.31 86 VAL A O 1
ATOM 706 N N . ILE A 1 87 ? -2.519 -1.512 -8.372 1.00 95.81 87 ILE A N 1
ATOM 707 C CA . ILE A 1 87 ? -2.931 -0.210 -8.901 1.00 95.81 87 ILE A CA 1
ATOM 708 C C . ILE A 1 87 ? -1.820 0.780 -8.583 1.00 95.81 87 ILE A C 1
ATOM 710 O O . ILE A 1 87 ? -1.488 0.969 -7.413 1.00 95.81 87 ILE A O 1
ATOM 714 N N . ALA A 1 88 ? -1.247 1.410 -9.599 1.00 94.06 88 ALA A N 1
ATOM 715 C CA . ALA A 1 88 ? -0.196 2.403 -9.453 1.00 94.06 88 ALA A CA 1
ATOM 716 C C . ALA A 1 88 ? -0.614 3.748 -10.048 1.00 94.06 88 ALA A C 1
ATOM 718 O O . ALA A 1 88 ? -1.285 3.791 -11.074 1.00 94.06 88 ALA A O 1
ATOM 719 N N . ASN A 1 89 ? -0.190 4.843 -9.413 1.00 92.19 89 ASN A N 1
ATOM 720 C CA . ASN A 1 89 ? -0.349 6.195 -9.967 1.00 92.19 89 ASN A CA 1
ATOM 721 C C . ASN A 1 89 ? 0.940 6.721 -10.644 1.00 92.19 89 ASN A C 1
ATOM 723 O O . ASN A 1 89 ? 1.177 7.930 -10.720 1.00 92.19 89 ASN A O 1
ATOM 727 N N . VAL A 1 90 ? 1.860 5.806 -10.946 1.00 86.81 90 VAL A N 1
ATOM 728 C CA . VAL A 1 90 ? 3.188 6.108 -11.469 1.00 86.81 90 VAL A CA 1
ATOM 729 C C . VAL A 1 90 ? 3.428 5.219 -12.670 1.00 86.81 90 VAL A C 1
ATOM 731 O O . VAL A 1 90 ? 3.405 3.996 -12.545 1.00 86.81 90 VAL A O 1
ATOM 734 N N . HIS A 1 91 ? 3.683 5.839 -13.816 1.00 83.81 91 HIS A N 1
ATOM 735 C CA . HIS A 1 91 ? 4.088 5.121 -15.014 1.00 83.81 91 HIS A CA 1
ATOM 736 C C . HIS A 1 91 ? 5.614 5.062 -15.075 1.00 83.81 91 HIS A C 1
ATOM 738 O O . HIS A 1 91 ? 6.299 6.089 -14.958 1.00 83.81 91 HIS A O 1
ATOM 744 N N . MET A 1 92 ? 6.154 3.856 -15.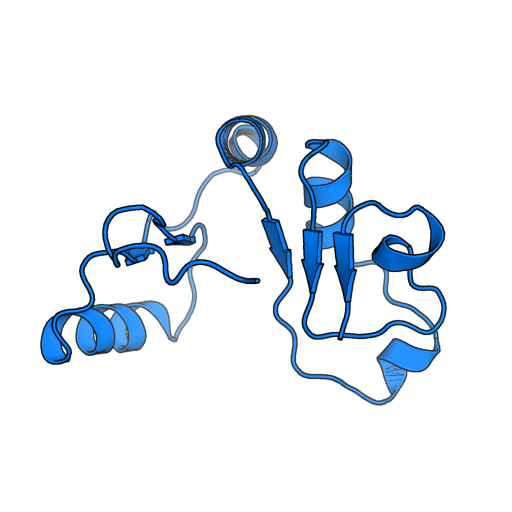235 1.00 83.62 92 MET A N 1
ATOM 745 C CA . MET A 1 92 ? 7.597 3.630 -15.317 1.00 83.62 92 MET A CA 1
ATOM 746 C C . MET A 1 92 ? 8.016 3.306 -16.745 1.00 83.62 92 MET A C 1
ATOM 748 O O . MET A 1 92 ? 7.301 2.631 -17.470 1.00 83.62 92 MET A O 1
ATOM 752 N N . GLY A 1 93 ? 9.224 3.714 -17.145 1.00 79.88 93 GLY A N 1
ATOM 753 C CA . GLY A 1 93 ? 9.715 3.437 -18.504 1.00 79.88 93 GLY A CA 1
ATOM 754 C C . GLY A 1 93 ? 9.766 1.945 -18.856 1.00 79.88 93 GLY A C 1
ATOM 755 O O . GLY A 1 93 ? 9.564 1.572 -20.007 1.00 79.88 93 GLY A O 1
ATOM 756 N N . TYR A 1 94 ? 9.997 1.089 -17.857 1.00 82.44 94 TYR A N 1
ATOM 757 C CA . TYR A 1 94 ? 9.759 -0.349 -17.948 1.00 82.44 94 TYR A CA 1
ATOM 758 C C . TYR A 1 94 ? 8.641 -0.730 -16.980 1.00 82.44 94 TYR A C 1
ATOM 760 O O . TYR A 1 94 ? 8.891 -1.180 -15.859 1.00 82.44 94 TYR A O 1
ATOM 768 N N . ASP A 1 95 ? 7.404 -0.485 -17.401 1.00 86.69 95 ASP A N 1
ATOM 769 C CA . ASP A 1 95 ? 6.235 -0.751 -16.578 1.00 86.69 95 ASP A CA 1
ATOM 770 C C . ASP A 1 95 ? 5.933 -2.253 -16.520 1.00 86.69 95 ASP A C 1
ATOM 772 O O . ASP A 1 95 ? 5.319 -2.837 -17.415 1.00 86.69 95 ASP A O 1
ATOM 776 N N . ILE A 1 96 ? 6.407 -2.904 -15.457 1.00 91.50 96 ILE A N 1
ATOM 777 C CA . ILE A 1 96 ? 6.155 -4.327 -15.200 1.00 91.50 96 ILE A CA 1
ATOM 778 C C . ILE A 1 96 ? 4.653 -4.580 -15.013 1.00 91.50 96 ILE A C 1
ATOM 780 O O . ILE A 1 96 ? 4.176 -5.648 -15.398 1.00 91.50 96 ILE A O 1
ATOM 784 N N . ILE A 1 97 ? 3.923 -3.608 -14.453 1.00 93.69 97 ILE A N 1
ATOM 785 C CA . ILE A 1 97 ? 2.505 -3.740 -14.121 1.00 93.69 97 ILE A CA 1
ATOM 786 C C . ILE A 1 97 ? 1.698 -3.913 -15.408 1.00 93.69 97 ILE A C 1
ATOM 788 O O . ILE A 1 97 ? 0.988 -4.909 -15.572 1.00 93.69 97 ILE A O 1
ATOM 792 N N . GLU A 1 98 ? 1.864 -2.986 -16.352 1.00 92.56 98 GLU A N 1
ATOM 793 C CA . GLU A 1 98 ? 1.152 -3.040 -17.630 1.00 92.56 98 GLU A CA 1
ATOM 794 C C . GLU A 1 98 ? 1.706 -4.129 -18.553 1.00 92.56 98 GLU A C 1
ATOM 796 O O . GLU A 1 98 ? 0.935 -4.880 -19.154 1.00 92.56 98 GLU A O 1
ATOM 801 N N . LYS A 1 99 ? 3.036 -4.291 -18.633 1.00 93.50 99 LYS A N 1
ATOM 802 C CA . LYS A 1 99 ? 3.668 -5.271 -19.533 1.00 93.50 99 LYS A CA 1
ATOM 803 C C . LYS A 1 99 ? 3.177 -6.699 -19.297 1.00 93.50 99 LYS A C 1
ATOM 805 O O . LYS A 1 99 ? 3.008 -7.446 -20.259 1.00 93.50 99 LYS A O 1
ATOM 810 N N . TYR A 1 100 ? 2.973 -7.082 -18.038 1.00 94.94 100 TYR A N 1
ATOM 811 C CA . TYR A 1 100 ? 2.535 -8.430 -17.668 1.00 94.94 100 TYR A CA 1
ATOM 812 C C . TYR A 1 100 ? 1.062 -8.502 -17.258 1.00 94.94 100 TYR A C 1
ATOM 814 O O . TYR A 1 100 ? 0.627 -9.544 -16.775 1.00 94.94 100 TYR A O 1
ATOM 822 N N . GLN A 1 101 ? 0.291 -7.428 -17.472 1.00 94.75 101 GLN A N 1
ATOM 823 C CA . GLN A 1 101 ? -1.147 -7.377 -17.181 1.00 94.75 101 GLN A CA 1
ATOM 824 C C . GLN A 1 101 ? -1.472 -7.749 -15.722 1.00 94.75 101 GLN A C 1
ATOM 826 O O . GLN A 1 101 ? -2.496 -8.363 -15.430 1.00 94.75 101 GLN A O 1
ATOM 831 N N . CYS A 1 102 ? -0.589 -7.386 -14.787 1.00 94.19 102 CYS A N 1
ATOM 832 C CA . CYS A 1 102 ? -0.751 -7.666 -13.359 1.00 94.19 102 CYS A CA 1
ATOM 833 C C . CYS A 1 102 ? -1.341 -6.477 -12.585 1.00 94.19 102 CYS A C 1
ATOM 835 O O . CYS A 1 102 ? -1.271 -6.424 -11.355 1.00 94.19 102 CYS A O 1
ATOM 837 N N . GLY A 1 103 ? -1.943 -5.522 -13.295 1.00 95.19 103 GLY A N 1
ATOM 838 C CA . GLY A 1 103 ? -2.533 -4.334 -12.705 1.00 95.19 103 GLY A CA 1
ATOM 839 C C . GLY A 1 103 ? -2.744 -3.198 -13.701 1.00 95.19 103 GLY A C 1
ATOM 840 O O . GLY A 1 103 ? -2.787 -3.424 -14.908 1.00 95.19 103 GLY A O 1
ATOM 841 N N . ILE A 1 104 ? -2.870 -1.978 -13.176 1.00 94.44 104 ILE A N 1
ATOM 842 C CA . ILE A 1 104 ? -3.022 -0.731 -13.942 1.00 94.44 104 ILE A CA 1
ATOM 843 C C . ILE A 1 104 ? -2.045 0.306 -13.377 1.00 94.44 104 ILE A C 1
ATOM 845 O O . ILE A 1 104 ? -1.947 0.435 -12.155 1.00 94.44 104 ILE A O 1
ATOM 849 N N . ALA A 1 105 ? -1.365 1.059 -14.244 1.00 92.44 105 ALA A N 1
ATOM 850 C CA . ALA A 1 105 ? -0.449 2.132 -13.860 1.00 92.44 105 ALA A CA 1
ATOM 851 C C . ALA A 1 105 ? -0.725 3.406 -14.678 1.00 92.44 105 ALA A C 1
ATOM 853 O O . ALA A 1 105 ? -0.592 3.377 -15.898 1.00 92.44 105 ALA A O 1
ATOM 854 N N . GLN A 1 106 ? -1.143 4.504 -14.028 1.00 79.44 106 GLN A N 1
ATOM 855 C CA . GLN A 1 106 ? -1.536 5.759 -14.704 1.00 79.44 106 GLN A CA 1
ATOM 856 C C . GLN A 1 106 ? -1.127 7.026 -13.960 1.00 79.44 106 GLN A C 1
ATOM 858 O O . GLN A 1 106 ? -1.293 7.062 -12.723 1.00 79.44 106 GLN A O 1
#

Radius of gyration: 15.24 Å; chains: 1; bounding box: 36×28×33 Å

Foldseek 3Di:
DDDPDDLVPAAAEAEEDDPCPVVVVVVCVVVVVPRYDDPYYDDPVCLLVVLLPDQEAEAEDDEDPCQLQPDDDPVVVSNVVSLHAYEEQYDHVPPPNVVVVSYDYD

pLDDT: mean 89.25, std 12.72, range [34.06, 98.38]

Secondary structure (DSSP, 8-state):
------GGG--EEEES--TTHHHHHHHHHHTT--SEEEEE---GGGHHHHHHH-S-EEE-----TTGGG----HHHHHHHHTT--EEES---TT-HHHHTTSEEE-